Protein AF-A0A974TAY2-F1 (afdb_monomer_lite)

Sequence (117 aa):
MSLLVAPPSATVQPRDAQQVALDDFAAATLLISKCFSWHLDLNEAEKRFSELNLQPRQWRAGGRHFSFFRERLSYYSTLVSKMSAIQACEAAEGAFGPSGHIRKGWMSRKRAFQCTS

Secondary structure (DSSP, 8-state):
----------------HHHHHHHHHHHHHHHHTT-TT----HHHHHHHHHHTT--GGGTSTTSTTHHHHHHHHHHHHHHHHTS-HHHHHHHHHHHH-GGG---TTTTSTT-------

Foldseek 3Di:
DDPPPDDPPPPPPLPQLLLLLLLQVLLQVLLCVLAVQADAPVVVSVVSCVVSVNDPQQCPPPHVCVVSSVVSNVVNNVVSVPDHSVRSQCLNCVQQNPRNNGPDQRSHSVDRRDDDD

Structure (mmCIF, N/CA/C/O backbone):
data_AF-A0A974TAY2-F1
#
_entry.id   AF-A0A974TAY2-F1
#
loop_
_atom_site.group_PDB
_atom_site.id
_atom_site.type_symbol
_atom_site.label_atom_id
_atom_site.label_alt_id
_atom_site.label_comp_id
_atom_site.label_asym_id
_atom_site.label_entity_id
_atom_site.label_seq_id
_atom_site.pdbx_PDB_ins_code
_atom_site.Cartn_x
_atom_site.Cartn_y
_atom_site.Cartn_z
_atom_site.occupancy
_atom_site.B_iso_or_equiv
_atom_site.auth_seq_id
_atom_site.auth_comp_id
_ato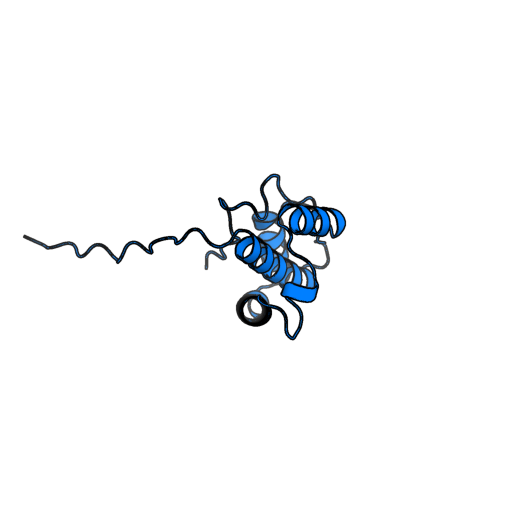m_site.auth_asym_id
_atom_site.auth_atom_id
_atom_site.pdbx_PDB_model_num
ATOM 1 N N . MET A 1 1 ? -10.626 44.935 -15.028 1.00 40.09 1 MET A N 1
ATOM 2 C CA . MET A 1 1 ? -10.576 44.254 -13.718 1.00 40.09 1 MET A CA 1
ATOM 3 C C . MET A 1 1 ? -10.937 42.798 -13.943 1.00 40.09 1 MET A C 1
ATOM 5 O O . MET A 1 1 ? -12.111 42.489 -14.086 1.00 40.09 1 MET A O 1
ATOM 9 N N . SER A 1 2 ? -9.938 41.929 -14.092 1.00 44.69 2 SER A N 1
ATOM 10 C CA . SER A 1 2 ? -10.172 40.493 -14.267 1.00 44.69 2 SER A CA 1
ATOM 11 C C . SER A 1 2 ? -10.294 39.848 -12.894 1.00 44.69 2 SER A C 1
ATOM 13 O O . SER A 1 2 ? -9.322 39.792 -12.144 1.00 44.69 2 SER A O 1
ATOM 15 N N . LEU A 1 3 ? -11.502 39.400 -12.561 1.00 44.97 3 LEU A N 1
ATOM 16 C CA . LEU A 1 3 ? -11.758 38.532 -11.419 1.00 44.97 3 LEU A CA 1
ATOM 17 C C . LEU A 1 3 ? -11.125 37.171 -11.721 1.00 44.97 3 LEU A C 1
ATOM 19 O O . LEU A 1 3 ? -11.679 36.364 -12.464 1.00 44.97 3 LEU A O 1
ATOM 23 N N . LEU A 1 4 ? -9.932 36.942 -11.177 1.00 43.81 4 LEU A N 1
ATOM 24 C CA . LEU A 1 4 ? -9.341 35.613 -11.099 1.00 43.81 4 LEU A CA 1
ATOM 25 C C . LEU A 1 4 ? -10.214 34.783 -10.154 1.00 43.81 4 LEU A C 1
ATOM 27 O O . LEU A 1 4 ? -10.149 34.933 -8.935 1.00 43.81 4 LEU A O 1
ATOM 31 N N . VAL A 1 5 ? -11.059 33.928 -10.728 1.00 43.53 5 VAL A N 1
ATOM 32 C CA . VAL A 1 5 ? -11.706 32.844 -9.993 1.00 43.53 5 VAL A CA 1
ATOM 33 C C . VAL A 1 5 ? -10.589 31.897 -9.573 1.00 43.53 5 VAL A C 1
ATOM 35 O O . VAL A 1 5 ? -10.057 31.145 -10.389 1.00 43.53 5 VAL A O 1
ATOM 38 N N . ALA A 1 6 ? -10.183 31.985 -8.307 1.00 44.22 6 ALA A N 1
ATOM 39 C CA . ALA A 1 6 ? -9.343 30.965 -7.706 1.00 44.22 6 ALA A CA 1
ATOM 40 C C . ALA A 1 6 ? -10.070 29.616 -7.855 1.00 44.22 6 ALA A C 1
ATOM 42 O O . ALA A 1 6 ? -11.277 29.557 -7.587 1.00 44.22 6 ALA A O 1
ATOM 43 N N . PRO A 1 7 ? -9.389 28.539 -8.291 1.00 38.38 7 PRO A N 1
ATOM 44 C CA . PRO A 1 7 ? -9.988 27.215 -8.242 1.00 38.38 7 PRO A CA 1
ATOM 45 C C . PRO A 1 7 ? -10.433 26.961 -6.798 1.00 38.38 7 PRO A C 1
ATOM 47 O O . PRO A 1 7 ? -9.763 27.446 -5.879 1.00 38.38 7 PRO A O 1
ATOM 50 N N . PRO A 1 8 ? -11.552 26.249 -6.571 1.00 38.75 8 PRO A N 1
ATOM 51 C CA .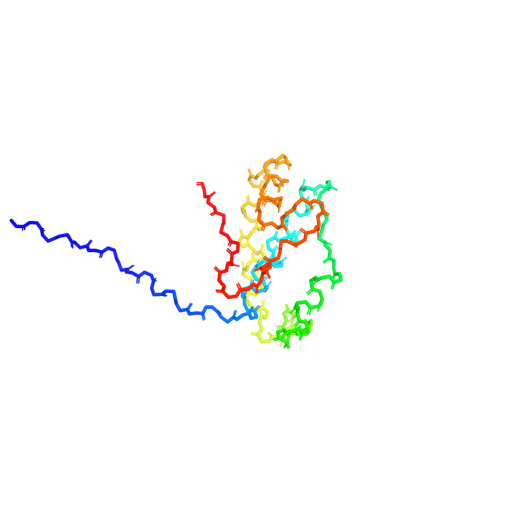 PRO A 1 8 ? -11.940 25.882 -5.223 1.00 38.75 8 PRO A CA 1
ATOM 52 C C . PRO A 1 8 ? -10.728 25.201 -4.605 1.00 38.75 8 PRO A C 1
ATOM 54 O O . PRO A 1 8 ? -10.291 24.156 -5.090 1.00 38.75 8 PRO A O 1
ATOM 57 N N . SER A 1 9 ? -10.140 25.846 -3.593 1.00 39.94 9 SER A N 1
ATOM 58 C CA . SER A 1 9 ? -9.148 25.227 -2.737 1.00 39.94 9 SER A CA 1
ATOM 59 C C . SER A 1 9 ? -9.760 23.900 -2.353 1.00 39.94 9 SER A C 1
ATOM 61 O O . SER A 1 9 ? -10.769 23.887 -1.647 1.00 39.94 9 SER A O 1
ATOM 63 N N . ALA A 1 10 ? -9.223 22.807 -2.900 1.00 39.84 10 ALA A N 1
ATOM 64 C CA . ALA A 1 10 ? -9.564 21.477 -2.461 1.00 39.84 10 ALA A CA 1
ATOM 65 C C . ALA A 1 10 ? -9.259 21.510 -0.973 1.00 39.84 10 ALA A C 1
ATOM 67 O O . ALA A 1 10 ? -8.099 21.515 -0.563 1.00 39.84 10 ALA A O 1
ATOM 68 N N . THR A 1 11 ? -10.299 21.695 -0.170 1.00 35.19 11 THR A N 1
ATOM 69 C CA . THR A 1 11 ? -10.227 21.612 1.268 1.00 35.19 11 THR A CA 1
ATOM 70 C C . THR A 1 11 ? -9.759 20.195 1.493 1.00 35.19 11 THR A C 1
ATOM 72 O O . THR A 1 11 ? -10.522 19.241 1.357 1.00 35.19 11 THR A O 1
ATOM 75 N N . VAL A 1 12 ? -8.453 20.048 1.721 1.00 45.06 12 VAL A N 1
ATOM 76 C CA . VAL A 1 12 ? -7.840 18.809 2.168 1.00 45.06 12 VAL A CA 1
ATOM 77 C C . VAL A 1 12 ? -8.425 18.596 3.555 1.00 45.06 12 VAL A C 1
ATOM 79 O O . VAL A 1 12 ? -7.848 18.987 4.566 1.00 45.06 12 VAL A O 1
ATOM 82 N N . GLN A 1 13 ? -9.643 18.052 3.594 1.00 41.00 13 GLN A N 1
ATOM 83 C CA . GLN A 1 13 ? -10.173 17.382 4.763 1.00 41.00 13 GLN A CA 1
ATOM 84 C C . GLN A 1 13 ? -9.036 16.476 5.232 1.00 41.00 13 GLN A C 1
ATOM 86 O O . GLN A 1 13 ? -8.498 15.734 4.399 1.00 41.00 13 GLN A O 1
ATOM 91 N N . PRO A 1 14 ? -8.592 16.575 6.496 1.00 47.31 14 PRO A N 1
ATOM 92 C CA . PRO A 1 14 ? -7.559 15.691 6.997 1.00 47.31 14 PRO A CA 1
ATOM 93 C C . PRO A 1 14 ? -8.069 14.269 6.783 1.00 47.31 14 PRO A C 1
ATOM 95 O O . PRO A 1 14 ? -9.009 13.849 7.456 1.00 47.31 14 PRO A O 1
ATOM 98 N N . ARG A 1 15 ? -7.526 13.558 5.788 1.00 62.47 15 ARG A N 1
ATOM 99 C CA . ARG A 1 15 ? -7.934 12.178 5.536 1.00 62.47 15 ARG A CA 1
ATOM 100 C C . ARG A 1 15 ? -7.710 11.405 6.830 1.00 62.47 15 ARG A C 1
ATOM 102 O O . ARG A 1 15 ? -6.672 11.579 7.479 1.00 62.47 15 ARG A O 1
ATOM 109 N N . ASP A 1 16 ? -8.691 10.582 7.201 1.00 83.19 16 ASP A N 1
ATOM 110 C CA . ASP A 1 16 ? -8.559 9.650 8.319 1.00 83.19 16 ASP A CA 1
ATOM 111 C C . ASP A 1 16 ? -7.225 8.910 8.156 1.00 83.19 16 ASP A C 1
ATOM 113 O O . ASP A 1 16 ? -6.913 8.413 7.072 1.00 83.19 16 ASP A O 1
ATOM 117 N N . ALA A 1 17 ? -6.406 8.872 9.208 1.00 85.06 17 ALA A N 1
ATOM 118 C CA . ALA A 1 17 ? -5.091 8.242 9.148 1.00 85.06 17 ALA A CA 1
ATOM 119 C C . ALA A 1 17 ? -5.204 6.770 8.715 1.00 85.06 17 ALA A C 1
ATOM 121 O O . ALA A 1 17 ? -4.343 6.269 7.996 1.00 85.06 17 ALA A O 1
ATOM 122 N N . GLN A 1 18 ? -6.312 6.110 9.072 1.00 89.69 18 GLN A N 1
ATOM 123 C CA . GLN A 1 18 ? -6.617 4.759 8.609 1.00 89.69 18 GLN A CA 1
ATOM 124 C C . GLN A 1 18 ? -6.874 4.709 7.095 1.00 89.69 18 GLN A C 1
ATOM 126 O O . GLN A 1 18 ? -6.408 3.793 6.429 1.00 89.69 18 GLN A O 1
ATOM 131 N N . GLN A 1 19 ? -7.567 5.697 6.525 1.00 90.00 19 GLN A N 1
ATOM 132 C CA . GLN A 1 19 ? -7.791 5.778 5.079 1.00 90.00 19 GLN A CA 1
ATOM 133 C C . GLN A 1 19 ? -6.506 6.092 4.310 1.00 90.00 19 GLN A C 1
ATOM 135 O O . GLN A 1 19 ? -6.298 5.519 3.248 1.00 90.00 19 GLN A O 1
ATOM 140 N N . VAL A 1 20 ? -5.627 6.951 4.840 1.00 87.81 20 VAL A N 1
ATOM 141 C CA . VAL A 1 20 ? -4.299 7.191 4.240 1.00 87.81 20 VAL A CA 1
ATOM 142 C C . VAL A 1 20 ? -3.499 5.892 4.194 1.00 87.81 20 VAL A C 1
ATOM 144 O O . VAL A 1 20 ? -2.980 5.529 3.143 1.00 87.81 20 VAL A O 1
ATOM 147 N N . ALA A 1 21 ? -3.476 5.152 5.303 1.00 88.88 21 ALA A N 1
ATOM 148 C CA . ALA A 1 21 ? -2.803 3.864 5.370 1.00 88.88 21 ALA A CA 1
ATOM 149 C C . ALA A 1 21 ? -3.391 2.847 4.376 1.00 88.88 21 ALA A C 1
ATOM 151 O O . ALA A 1 21 ? -2.659 2.176 3.658 1.00 88.88 21 ALA A O 1
ATOM 152 N N . LEU A 1 22 ? -4.718 2.759 4.264 1.00 91.94 22 LEU A N 1
ATOM 153 C CA . LEU A 1 22 ? -5.362 1.859 3.303 1.00 91.94 22 LEU A CA 1
ATOM 154 C C . LEU A 1 22 ? -5.136 2.263 1.839 1.00 91.94 22 LEU A C 1
ATOM 156 O O . LEU A 1 22 ? -5.042 1.385 0.985 1.00 91.94 22 LEU A O 1
ATOM 160 N N . ASP A 1 23 ? -5.047 3.560 1.544 1.00 91.19 23 ASP A N 1
ATOM 161 C CA . ASP A 1 23 ? -4.739 4.074 0.206 1.00 91.19 23 ASP A CA 1
ATOM 162 C C . ASP A 1 23 ? -3.316 3.680 -0.221 1.00 91.19 23 ASP A C 1
ATOM 164 O O . ASP A 1 23 ? -3.127 3.073 -1.277 1.00 91.19 23 ASP A O 1
ATOM 168 N N . ASP A 1 24 ? -2.333 3.931 0.649 1.00 89.06 24 ASP A N 1
ATOM 169 C CA . ASP A 1 24 ? -0.934 3.551 0.431 1.00 89.06 24 ASP A CA 1
ATOM 170 C C . ASP A 1 24 ? -0.777 2.027 0.294 1.00 89.06 24 ASP A C 1
ATOM 172 O O . ASP A 1 24 ? -0.060 1.546 -0.585 1.00 89.06 24 ASP A O 1
ATOM 176 N N . PHE A 1 25 ? -1.481 1.248 1.124 1.00 90.50 25 PHE A N 1
ATOM 177 C CA . PHE A 1 25 ? -1.451 -0.214 1.054 1.00 90.50 25 PHE A CA 1
ATOM 178 C C . PHE A 1 25 ? -2.066 -0.756 -0.240 1.00 90.50 25 PHE A C 1
ATOM 180 O O . PHE A 1 25 ? -1.533 -1.701 -0.828 1.00 90.50 25 PHE A O 1
ATOM 187 N N . ALA A 1 26 ? -3.161 -0.152 -0.715 1.00 92.25 26 ALA A N 1
ATOM 188 C CA . ALA A 1 26 ? -3.756 -0.503 -2.000 1.00 92.25 26 ALA A CA 1
ATOM 189 C C . ALA A 1 26 ? -2.759 -0.245 -3.139 1.00 92.25 26 ALA A C 1
ATOM 191 O O . ALA A 1 26 ? -2.510 -1.140 -3.944 1.00 92.25 26 ALA A O 1
ATOM 192 N N . ALA A 1 27 ? -2.135 0.936 -3.170 1.00 91.75 27 ALA A N 1
ATOM 193 C CA . ALA A 1 27 ? -1.126 1.279 -4.169 1.00 91.75 27 ALA A CA 1
ATOM 194 C C . ALA A 1 27 ? 0.049 0.292 -4.176 1.00 91.75 27 ALA A C 1
ATOM 196 O O . ALA A 1 27 ? 0.380 -0.255 -5.228 1.00 91.75 27 ALA A O 1
ATOM 197 N N . ALA A 1 28 ? 0.635 0.024 -3.004 1.00 90.31 28 ALA A N 1
ATOM 198 C CA . ALA A 1 28 ? 1.752 -0.907 -2.857 1.00 90.31 28 ALA A CA 1
ATOM 199 C C . ALA A 1 28 ? 1.393 -2.311 -3.362 1.00 90.31 28 ALA A C 1
ATOM 201 O O . ALA A 1 28 ? 2.147 -2.901 -4.133 1.00 90.31 28 ALA A O 1
ATOM 202 N N . THR A 1 29 ? 0.208 -2.815 -3.000 1.00 89.94 29 THR A N 1
ATOM 203 C CA . THR A 1 29 ? -0.269 -4.138 -3.434 1.00 89.94 29 THR A CA 1
ATOM 204 C C . THR A 1 29 ? -0.352 -4.239 -4.959 1.00 89.94 29 THR A C 1
ATOM 206 O O . THR A 1 29 ? 0.049 -5.250 -5.535 1.00 89.94 29 THR A O 1
ATOM 209 N N . LEU A 1 30 ? -0.849 -3.196 -5.634 1.00 93.44 30 LEU A N 1
ATOM 210 C CA . LEU A 1 30 ? -0.949 -3.205 -7.094 1.00 93.44 30 LEU A CA 1
ATOM 211 C C . LEU A 1 30 ? 0.415 -3.023 -7.765 1.00 93.44 30 LEU A C 1
ATOM 213 O O . LEU A 1 30 ? 0.671 -3.673 -8.775 1.00 93.44 30 LEU A O 1
ATOM 217 N N . LEU A 1 31 ? 1.306 -2.199 -7.218 1.00 90.75 31 LEU A N 1
ATOM 218 C CA . LEU A 1 31 ? 2.639 -1.990 -7.791 1.00 90.75 31 LEU A CA 1
ATOM 219 C C . LEU A 1 31 ? 3.498 -3.266 -7.750 1.00 90.75 31 LEU A C 1
ATOM 221 O O . LEU A 1 31 ? 4.152 -3.571 -8.748 1.00 90.75 31 LEU A O 1
ATOM 225 N N . ILE A 1 32 ? 3.412 -4.071 -6.680 1.00 89.88 32 ILE A N 1
ATOM 226 C CA . ILE A 1 32 ? 4.097 -5.382 -6.580 1.00 89.88 32 ILE A CA 1
ATOM 227 C C . ILE A 1 32 ? 3.693 -6.319 -7.723 1.00 89.88 32 ILE A C 1
ATOM 229 O O . ILE A 1 32 ? 4.517 -7.081 -8.218 1.00 89.88 32 ILE A O 1
ATOM 233 N N . SER A 1 33 ? 2.445 -6.239 -8.201 1.00 89.56 33 SER A N 1
ATOM 234 C CA . SER A 1 33 ? 1.979 -7.100 -9.300 1.00 89.56 33 SER A CA 1
ATOM 235 C C . SER A 1 33 ? 2.701 -6.856 -10.634 1.00 89.56 33 SER A C 1
ATOM 237 O O . SER A 1 33 ? 2.644 -7.713 -11.516 1.00 89.56 33 SER A O 1
ATOM 239 N N . LYS A 1 34 ? 3.381 -5.709 -10.790 1.00 90.62 34 LYS A N 1
ATOM 240 C CA . LYS A 1 34 ? 4.205 -5.381 -11.965 1.00 90.62 34 LYS A CA 1
ATOM 241 C C . LYS A 1 34 ? 5.697 -5.243 -11.669 1.00 90.62 34 LYS A C 1
ATOM 243 O O . LYS A 1 34 ? 6.496 -5.479 -12.572 1.00 90.62 34 LYS A O 1
ATOM 248 N N . CYS A 1 35 ? 6.074 -4.864 -10.451 1.00 89.62 35 CYS A N 1
ATOM 249 C CA . CYS A 1 35 ? 7.465 -4.741 -10.038 1.00 89.62 35 CYS A CA 1
ATOM 250 C C . CYS A 1 35 ? 7.890 -5.916 -9.147 1.00 89.62 35 CYS A C 1
ATOM 252 O O . CYS A 1 35 ? 7.834 -5.824 -7.926 1.00 89.62 35 CYS A O 1
ATOM 254 N N . PHE A 1 36 ? 8.364 -7.010 -9.748 1.00 85.25 36 PHE A N 1
ATOM 255 C CA . PHE A 1 36 ? 8.787 -8.201 -8.995 1.00 85.25 36 PHE A CA 1
ATOM 256 C C . PHE A 1 36 ? 10.094 -8.025 -8.210 1.00 85.25 36 PHE A C 1
ATOM 258 O O . PHE A 1 36 ? 10.387 -8.827 -7.330 1.00 85.25 36 PHE A O 1
ATOM 265 N N . SER A 1 37 ? 10.902 -7.006 -8.517 1.00 83.94 37 SER A N 1
ATOM 266 C CA . SER A 1 37 ? 12.109 -6.691 -7.742 1.00 83.94 37 SER A CA 1
ATOM 267 C C . SER A 1 37 ? 11.799 -5.925 -6.454 1.00 83.94 37 SER A C 1
ATOM 269 O O . SER A 1 37 ? 12.627 -5.907 -5.545 1.00 83.94 37 SER A O 1
ATOM 271 N N . TRP A 1 38 ? 10.614 -5.317 -6.350 1.00 86.00 38 TRP A N 1
ATOM 272 C CA . TRP A 1 38 ? 10.191 -4.552 -5.184 1.00 86.00 38 TRP A CA 1
ATOM 273 C C . TRP A 1 38 ? 9.169 -5.341 -4.366 1.00 86.00 38 TRP A C 1
ATOM 275 O O . TRP A 1 38 ? 8.202 -5.883 -4.893 1.00 86.00 38 TRP A O 1
ATOM 285 N N . HIS A 1 39 ? 9.369 -5.380 -3.054 1.00 81.44 39 HIS A N 1
ATOM 286 C CA . HIS A 1 39 ? 8.500 -6.094 -2.125 1.00 81.44 39 HIS A CA 1
ATOM 287 C C . HIS A 1 39 ? 8.103 -5.154 -1.001 1.00 81.44 39 HIS A C 1
ATOM 289 O O . HIS A 1 39 ? 8.922 -4.366 -0.551 1.00 81.44 39 HIS A O 1
ATOM 295 N N . LEU A 1 40 ? 6.867 -5.247 -0.524 1.00 81.94 40 LEU A N 1
ATOM 296 C CA . LEU A 1 40 ? 6.443 -4.525 0.668 1.00 81.94 40 LEU A CA 1
ATOM 297 C C . LEU A 1 40 ? 6.911 -5.271 1.926 1.00 81.94 40 LEU A C 1
ATOM 299 O O . LEU A 1 40 ? 6.627 -6.462 2.059 1.00 81.94 40 LEU A O 1
ATOM 303 N N . ASP A 1 41 ? 7.553 -4.579 2.874 1.00 82.38 41 ASP A N 1
ATOM 304 C CA . ASP A 1 41 ? 7.791 -5.139 4.209 1.00 82.38 41 ASP A CA 1
ATOM 305 C C . ASP A 1 41 ? 6.461 -5.233 4.976 1.00 82.38 41 ASP A C 1
ATOM 307 O O . ASP A 1 41 ? 5.911 -4.247 5.480 1.00 82.38 41 AS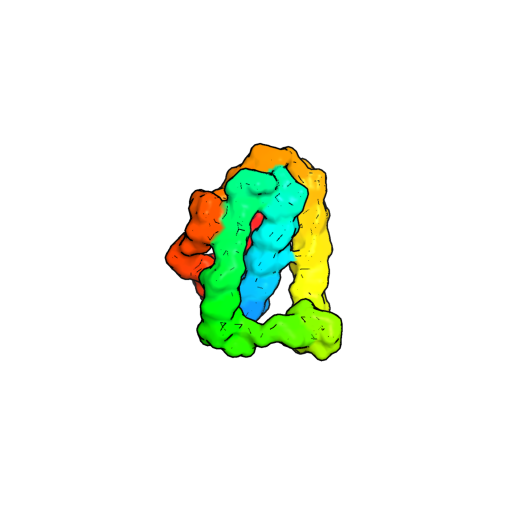P A O 1
ATOM 311 N N . LEU A 1 42 ? 5.923 -6.453 5.032 1.00 81.69 42 LEU A N 1
ATOM 312 C CA . LEU A 1 42 ? 4.654 -6.743 5.689 1.00 81.69 42 LEU A CA 1
ATOM 313 C C . LEU A 1 42 ? 4.716 -6.515 7.204 1.00 81.69 42 LEU A C 1
ATOM 315 O O . LEU A 1 42 ? 3.715 -6.088 7.773 1.00 81.69 42 LEU A O 1
ATOM 319 N N . ASN A 1 43 ? 5.869 -6.718 7.852 1.00 83.56 43 ASN A N 1
ATOM 320 C CA . ASN A 1 43 ? 5.998 -6.509 9.296 1.00 83.56 43 ASN A CA 1
ATOM 321 C C . ASN A 1 43 ? 5.879 -5.021 9.640 1.00 83.56 43 ASN A C 1
ATOM 323 O O . ASN A 1 43 ? 5.216 -4.645 10.611 1.00 83.56 43 ASN A O 1
ATOM 327 N N . GLU A 1 44 ? 6.499 -4.149 8.842 1.00 80.50 44 GLU A N 1
ATOM 328 C CA . GLU A 1 44 ? 6.371 -2.709 9.049 1.00 80.50 44 GLU A CA 1
ATOM 329 C C . GLU A 1 44 ? 4.961 -2.209 8.697 1.00 80.50 44 GLU A C 1
ATOM 331 O O . GLU A 1 44 ? 4.403 -1.404 9.449 1.00 80.50 44 GLU A O 1
ATOM 336 N N . ALA A 1 45 ? 4.327 -2.735 7.643 1.00 83.19 45 ALA A N 1
ATOM 337 C CA . ALA A 1 45 ? 2.925 -2.436 7.341 1.00 83.19 45 ALA A CA 1
ATOM 338 C C . ALA A 1 45 ? 1.979 -2.841 8.489 1.00 83.19 45 ALA A C 1
ATOM 340 O O . ALA A 1 45 ? 1.151 -2.036 8.925 1.00 83.19 45 ALA A O 1
ATOM 341 N N . GLU A 1 46 ? 2.138 -4.045 9.043 1.00 85.50 46 GLU A N 1
ATOM 342 C CA . GLU A 1 46 ? 1.353 -4.528 10.185 1.00 85.50 46 GLU A CA 1
ATOM 343 C C . GLU A 1 46 ? 1.573 -3.688 11.445 1.00 85.50 46 GLU A C 1
ATOM 345 O O . GLU A 1 46 ? 0.614 -3.350 12.153 1.00 85.50 46 GLU A O 1
ATOM 350 N N . LYS A 1 47 ? 2.821 -3.287 11.712 1.00 84.62 47 LYS A N 1
ATOM 351 C CA . LYS A 1 47 ? 3.144 -2.385 12.818 1.00 84.62 47 LYS A CA 1
ATOM 352 C C . LYS A 1 47 ? 2.421 -1.046 12.669 1.00 84.62 47 LYS A C 1
ATOM 354 O O . LYS A 1 47 ? 1.800 -0.581 13.625 1.00 84.62 47 LYS A O 1
ATOM 359 N N . ARG A 1 48 ? 2.436 -0.443 11.475 1.00 82.31 48 ARG A N 1
ATOM 360 C CA . ARG A 1 48 ? 1.738 0.828 11.203 1.00 82.31 48 ARG A CA 1
ATOM 361 C C . ARG A 1 48 ? 0.228 0.704 11.328 1.00 82.31 48 ARG A C 1
ATOM 363 O O . ARG A 1 48 ? -0.410 1.562 11.932 1.00 82.31 48 ARG A O 1
ATOM 370 N N . PHE A 1 49 ? -0.351 -0.374 10.815 1.00 89.19 49 PHE A N 1
ATOM 371 C CA . PHE A 1 49 ? -1.772 -0.649 10.996 1.00 89.19 49 PHE A CA 1
ATOM 372 C C . PHE A 1 49 ? -2.146 -0.790 12.475 1.00 89.19 49 PHE A C 1
ATOM 374 O O . PHE A 1 49 ? -3.144 -0.214 12.914 1.00 89.19 49 PHE A O 1
ATOM 381 N N . SER A 1 50 ? -1.303 -1.449 13.270 1.00 88.75 50 SER A N 1
ATOM 382 C CA . SER A 1 50 ? -1.492 -1.566 14.718 1.00 88.75 50 SER A CA 1
ATOM 383 C C . SER A 1 50 ? -1.427 -0.207 15.428 1.00 88.75 50 SER A C 1
ATOM 385 O O . SER A 1 50 ? -2.311 0.098 16.229 1.00 88.75 50 SER A O 1
ATOM 387 N N . GLU A 1 51 ? -0.457 0.653 15.086 1.00 89.69 51 GLU A N 1
ATOM 388 C CA . GLU A 1 51 ? -0.340 2.033 15.606 1.00 89.69 51 GLU A CA 1
ATOM 389 C C . GLU A 1 51 ? -1.588 2.886 15.307 1.00 89.69 51 GLU A C 1
ATOM 391 O O . GLU A 1 51 ? -1.940 3.784 16.072 1.00 89.69 51 GLU A O 1
ATOM 396 N N . LEU A 1 52 ? -2.283 2.591 14.206 1.00 89.62 52 LEU A N 1
ATOM 397 C CA . LEU A 1 52 ? -3.502 3.278 13.785 1.00 89.62 52 LEU A CA 1
ATOM 398 C C . LEU A 1 52 ? -4.789 2.619 14.296 1.00 89.62 52 LEU A C 1
ATOM 400 O O . LEU A 1 52 ? -5.873 3.079 13.938 1.00 89.62 52 LEU A O 1
ATOM 404 N N . ASN A 1 53 ? -4.701 1.553 15.101 1.00 90.88 53 ASN A N 1
ATOM 405 C CA . ASN A 1 53 ? -5.836 0.703 15.483 1.00 90.88 53 ASN A CA 1
ATOM 406 C C . ASN A 1 53 ? -6.679 0.275 14.264 1.00 90.88 53 ASN A C 1
ATOM 408 O O . ASN A 1 53 ? -7.912 0.345 14.258 1.00 90.88 53 ASN A O 1
ATOM 412 N N . LEU A 1 54 ? -5.978 -0.088 13.194 1.00 90.75 54 LEU A N 1
ATOM 413 C CA . LEU A 1 54 ? -6.523 -0.516 11.922 1.00 90.75 54 LEU A CA 1
ATOM 414 C C . LEU A 1 54 ? -6.311 -2.031 11.817 1.00 90.75 54 LEU A C 1
ATOM 416 O O . LEU A 1 54 ? -5.213 -2.512 11.579 1.00 90.75 54 LEU A O 1
ATOM 420 N N . GLN A 1 55 ? -7.370 -2.805 12.021 1.00 91.00 55 GLN A N 1
ATOM 421 C CA . GLN A 1 55 ? -7.335 -4.269 12.024 1.00 91.00 55 GLN A CA 1
ATOM 422 C C . GLN A 1 55 ? -7.818 -4.841 10.685 1.00 91.00 55 GLN A C 1
ATOM 424 O O . GLN A 1 55 ? -8.783 -4.301 10.137 1.00 91.00 55 GLN A O 1
ATOM 429 N N . PRO A 1 56 ? -7.270 -5.972 10.193 1.00 88.25 56 PRO A N 1
ATOM 430 C CA . PRO A 1 56 ? -7.601 -6.524 8.873 1.00 88.25 56 PRO A CA 1
ATOM 431 C C . PRO A 1 56 ? -9.095 -6.658 8.566 1.00 88.25 56 PRO A C 1
ATOM 433 O O . PRO A 1 56 ? -9.530 -6.413 7.442 1.00 88.25 56 PRO A O 1
ATOM 436 N N . ARG A 1 57 ? -9.919 -6.979 9.572 1.00 92.69 57 ARG A N 1
ATOM 437 C CA . ARG A 1 57 ? -11.383 -7.064 9.418 1.00 92.69 57 ARG A CA 1
ATOM 438 C C . ARG A 1 57 ? -12.039 -5.757 8.957 1.00 92.69 57 ARG A C 1
ATOM 440 O O . ARG A 1 57 ? -13.133 -5.792 8.416 1.00 92.69 57 ARG A O 1
ATOM 447 N N . GLN A 1 58 ? -11.404 -4.608 9.183 1.00 92.19 58 GLN A N 1
ATOM 448 C CA . GLN A 1 58 ? -11.976 -3.301 8.870 1.00 92.19 58 GLN A CA 1
ATOM 449 C C . GLN A 1 58 ? -11.923 -2.970 7.379 1.00 92.19 58 GLN A C 1
ATOM 451 O O . GLN A 1 58 ? -12.769 -2.200 6.937 1.00 92.19 58 GLN A O 1
ATOM 456 N N . TRP A 1 59 ? -10.989 -3.539 6.612 1.00 92.19 59 TRP A N 1
ATOM 457 C CA . TRP A 1 59 ? -10.885 -3.326 5.160 1.00 92.19 59 TRP A CA 1
ATOM 458 C C . TRP A 1 59 ? -11.172 -4.584 4.327 1.00 92.19 59 TRP A C 1
ATOM 460 O O . TRP A 1 59 ? -11.082 -4.551 3.102 1.00 92.19 59 TRP A O 1
ATOM 470 N N . ARG A 1 60 ? -11.556 -5.689 4.976 1.00 92.75 60 ARG A N 1
ATOM 471 C CA . ARG A 1 60 ? -12.145 -6.879 4.336 1.00 92.75 60 ARG A CA 1
ATOM 472 C C . ARG A 1 60 ? -13.662 -6.737 4.191 1.00 92.75 60 ARG A C 1
ATOM 474 O O . ARG A 1 60 ? -14.250 -5.813 4.744 1.00 92.75 60 ARG A O 1
ATOM 481 N N . ALA A 1 61 ? -14.288 -7.647 3.441 1.00 91.38 61 ALA A N 1
ATOM 482 C CA . ALA A 1 61 ? -15.733 -7.650 3.201 1.00 91.38 61 ALA A CA 1
ATOM 483 C C . ALA A 1 61 ? -16.529 -7.524 4.514 1.00 91.38 61 ALA A C 1
ATOM 485 O O . ALA A 1 61 ? -16.257 -8.236 5.478 1.00 91.38 61 ALA A O 1
ATOM 486 N N . GLY A 1 62 ? -17.483 -6.588 4.549 1.00 91.06 62 GLY A N 1
ATOM 487 C CA . GLY A 1 62 ? -18.267 -6.257 5.747 1.00 91.06 62 GLY A CA 1
ATOM 488 C C . GLY A 1 62 ? -17.588 -5.293 6.733 1.00 91.06 62 GLY A C 1
ATOM 489 O O . GLY A 1 62 ? -18.215 -4.871 7.700 1.00 91.06 62 GLY A O 1
ATOM 490 N N . GLY A 1 63 ? -16.330 -4.907 6.504 1.00 94.00 63 GLY A N 1
ATOM 491 C CA . GLY A 1 63 ? -15.607 -3.933 7.319 1.00 94.00 63 GLY A CA 1
ATOM 492 C C . GLY A 1 63 ? -15.957 -2.475 6.998 1.00 94.00 63 GLY A C 1
ATOM 493 O O . GLY A 1 63 ? -16.282 -2.132 5.863 1.00 94.00 63 GLY A O 1
ATOM 494 N N . ARG A 1 64 ? -15.823 -1.581 7.991 1.00 93.62 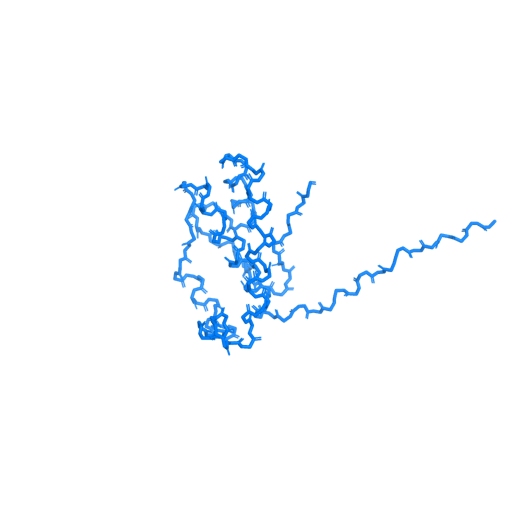64 ARG A N 1
ATOM 495 C CA . ARG A 1 64 ? -16.155 -0.142 7.861 1.00 93.62 64 ARG A CA 1
ATOM 496 C C . ARG A 1 64 ? -15.398 0.609 6.758 1.00 93.62 64 ARG A C 1
ATOM 498 O O . ARG A 1 64 ? -15.890 1.615 6.268 1.00 93.62 64 ARG A O 1
ATOM 505 N N . HIS A 1 65 ? -14.212 0.135 6.381 1.00 93.38 65 HIS A N 1
ATOM 506 C CA . HIS A 1 65 ? -13.366 0.723 5.338 1.00 93.38 65 HIS A CA 1
ATOM 507 C C . HIS A 1 65 ? -13.342 -0.108 4.052 1.00 93.38 65 HIS A C 1
ATOM 509 O O . HIS A 1 65 ? -12.572 0.196 3.144 1.00 93.38 65 HIS A O 1
ATOM 515 N N . PHE A 1 66 ? -14.164 -1.158 3.952 1.00 94.25 66 PHE A N 1
ATOM 516 C CA . PHE A 1 66 ? -14.162 -2.069 2.809 1.00 94.25 66 PHE A CA 1
ATOM 517 C C . PHE A 1 66 ? -14.416 -1.352 1.485 1.00 94.25 66 PHE A C 1
ATOM 519 O O . PHE A 1 66 ? -13.643 -1.521 0.545 1.00 94.25 66 PHE A O 1
ATOM 526 N N . SER A 1 67 ? -15.474 -0.537 1.418 1.00 94.19 67 SER A N 1
ATOM 527 C CA . SER A 1 67 ? -15.846 0.184 0.196 1.00 94.19 67 SER A CA 1
ATOM 528 C C . SER A 1 67 ? -14.729 1.116 -0.261 1.00 94.19 67 SER A C 1
ATOM 530 O O . SER A 1 67 ? -14.356 1.085 -1.429 1.00 94.19 67 SER A O 1
ATOM 532 N N . PHE A 1 68 ? -14.136 1.858 0.681 1.00 93.69 68 PHE A N 1
ATOM 533 C CA . PHE A 1 68 ? -12.987 2.719 0.414 1.00 93.69 68 PHE A CA 1
ATOM 534 C C . PHE A 1 68 ? -11.804 1.910 -0.130 1.00 93.69 68 PHE A C 1
ATOM 536 O O . PHE A 1 68 ? -11.287 2.208 -1.201 1.00 93.69 68 PHE A O 1
ATOM 543 N N . PHE A 1 69 ? -11.397 0.842 0.560 1.00 94.06 69 PHE A N 1
ATOM 544 C CA . PHE A 1 69 ? -10.251 0.040 0.136 1.00 94.06 69 PHE A CA 1
ATOM 545 C C . PHE A 1 69 ? -10.470 -0.594 -1.246 1.00 94.06 69 PHE A C 1
ATOM 547 O O . PHE A 1 69 ? -9.587 -0.539 -2.100 1.00 94.06 69 PHE A O 1
ATOM 554 N N . ARG A 1 70 ? -11.675 -1.115 -1.518 1.00 95.56 70 ARG A N 1
ATOM 555 C CA . ARG A 1 70 ? -12.053 -1.634 -2.841 1.00 95.56 70 ARG A CA 1
ATOM 556 C C . ARG A 1 70 ? -11.979 -0.576 -3.940 1.00 95.56 70 ARG A C 1
ATOM 558 O O . ARG A 1 70 ? -11.509 -0.881 -5.034 1.00 95.56 70 ARG A O 1
ATOM 565 N N . GLU A 1 71 ? -12.457 0.633 -3.668 1.00 95.44 71 GLU A N 1
ATOM 566 C CA . GLU A 1 71 ? -12.379 1.754 -4.607 1.00 95.44 71 GLU A CA 1
ATOM 567 C C . GLU A 1 71 ? -10.918 2.079 -4.942 1.00 95.44 71 GLU A C 1
ATOM 569 O O . GLU A 1 71 ? -10.560 2.183 -6.117 1.00 95.44 71 GLU A O 1
ATOM 574 N N . ARG A 1 72 ? -10.046 2.149 -3.926 1.00 94.94 72 ARG A N 1
ATOM 575 C CA . ARG A 1 72 ? -8.614 2.420 -4.124 1.00 94.94 72 ARG A CA 1
ATOM 576 C C . ARG A 1 72 ? -7.911 1.310 -4.907 1.00 94.94 72 ARG A C 1
ATOM 578 O O . ARG A 1 72 ? -7.142 1.621 -5.813 1.00 94.94 72 ARG A O 1
ATOM 585 N N . LEU A 1 73 ? -8.225 0.037 -4.650 1.00 95.12 73 LEU A N 1
ATOM 586 C CA . LEU A 1 73 ? -7.713 -1.084 -5.455 1.00 95.12 73 LEU A CA 1
ATOM 587 C C . LEU A 1 73 ? -8.108 -0.949 -6.936 1.00 95.12 73 LEU A C 1
ATOM 589 O O . LEU A 1 73 ? -7.267 -1.127 -7.815 1.00 95.12 73 LEU A O 1
ATOM 593 N N . SER A 1 74 ? -9.365 -0.589 -7.222 1.00 94.94 74 SER A N 1
ATOM 594 C CA . SER A 1 74 ? -9.849 -0.380 -8.596 1.00 94.94 74 SER A CA 1
ATOM 595 C C . SER A 1 74 ? -9.152 0.800 -9.284 1.00 94.94 74 SER A C 1
ATOM 597 O O . SER A 1 74 ? -8.755 0.708 -10.450 1.00 94.94 74 SER A O 1
ATOM 599 N N . TYR A 1 75 ? -8.981 1.905 -8.556 1.00 93.06 75 TYR A N 1
ATOM 600 C CA . TYR A 1 75 ? -8.275 3.092 -9.031 1.00 93.06 75 TYR A CA 1
ATOM 601 C C . TYR A 1 75 ? -6.826 2.765 -9.421 1.00 93.06 75 TYR A C 1
ATOM 603 O O . TYR A 1 75 ? -6.422 3.006 -10.561 1.00 93.06 75 TYR A O 1
ATOM 611 N N . TYR A 1 76 ? -6.056 2.146 -8.519 1.00 92.94 76 TYR A N 1
ATOM 612 C CA . TYR A 1 76 ? -4.659 1.811 -8.805 1.00 92.94 76 TYR A CA 1
ATOM 613 C C . TYR A 1 76 ? -4.508 0.699 -9.833 1.00 92.94 76 TYR A C 1
ATOM 615 O O . TYR A 1 76 ? -3.575 0.759 -10.623 1.00 92.94 76 TYR A O 1
ATOM 623 N N . SER A 1 77 ? -5.423 -0.272 -9.895 1.00 93.75 77 SER A N 1
ATOM 624 C CA . SER A 1 77 ? -5.400 -1.294 -10.948 1.00 93.75 77 SER A CA 1
ATOM 625 C C . SER A 1 77 ? -5.462 -0.653 -12.339 1.00 93.75 77 SER A C 1
ATOM 627 O O . SER A 1 77 ? -4.664 -0.989 -13.216 1.00 93.75 77 SER A O 1
ATOM 629 N N . THR A 1 78 ? -6.324 0.355 -12.513 1.00 92.38 78 THR A N 1
ATOM 630 C CA . THR A 1 78 ? -6.421 1.114 -13.769 1.00 92.38 78 THR A CA 1
ATOM 631 C C . THR A 1 78 ? -5.117 1.844 -14.094 1.00 92.38 78 THR A C 1
ATOM 633 O O . THR A 1 78 ? -4.663 1.796 -15.236 1.00 92.38 78 THR A O 1
ATOM 636 N N . LEU A 1 79 ? -4.490 2.495 -13.111 1.00 91.56 79 LEU A N 1
ATOM 637 C CA . LEU A 1 79 ? -3.224 3.207 -13.314 1.00 91.56 79 LEU A CA 1
ATOM 638 C C . LEU A 1 79 ? -2.065 2.255 -13.625 1.00 91.56 79 LEU A C 1
ATOM 640 O O . LEU A 1 79 ? -1.391 2.414 -14.640 1.00 91.56 79 LEU A O 1
ATOM 644 N N . VAL A 1 80 ? -1.874 1.233 -12.792 1.00 92.25 80 VAL A N 1
ATOM 645 C CA . VAL A 1 80 ? -0.780 0.263 -12.917 1.00 92.25 80 VAL A CA 1
ATOM 646 C C . VAL A 1 80 ? -0.903 -0.551 -14.205 1.00 92.25 80 VAL A C 1
ATOM 648 O O . VAL A 1 80 ? 0.113 -0.886 -14.811 1.00 92.25 80 VAL A O 1
ATOM 651 N N . SER A 1 81 ? -2.120 -0.820 -14.698 1.00 93.00 81 SER A N 1
ATOM 652 C CA . SER A 1 81 ? -2.309 -1.518 -15.981 1.00 93.00 81 SER A CA 1
ATOM 653 C C . SER A 1 81 ? -1.595 -0.823 -17.149 1.00 93.00 81 SER A C 1
ATOM 655 O O . SER A 1 81 ? -1.047 -1.509 -18.013 1.00 93.00 81 SER A O 1
ATOM 657 N N . LYS A 1 82 ? -1.519 0.516 -17.114 1.00 93.50 82 LYS A N 1
ATOM 658 C CA . LYS A 1 82 ? -0.901 1.369 -18.140 1.00 93.50 82 LYS A CA 1
ATOM 659 C C . LYS A 1 82 ? 0.610 1.547 -17.963 1.00 93.50 82 LYS A C 1
ATOM 661 O O . LYS A 1 82 ? 1.255 2.077 -18.859 1.00 93.50 82 LYS A O 1
ATOM 666 N N . MET A 1 83 ? 1.172 1.124 -16.831 1.00 93.25 83 MET A N 1
ATOM 667 C CA . MET A 1 83 ? 2.601 1.248 -16.538 1.00 93.25 83 MET A CA 1
ATOM 668 C C . MET A 1 83 ? 3.391 0.068 -17.112 1.00 93.25 83 MET A C 1
ATOM 670 O O . MET A 1 83 ? 2.929 -1.082 -17.088 1.00 93.25 83 MET A O 1
ATOM 674 N N . SER A 1 84 ? 4.612 0.334 -17.575 1.00 94.38 84 SER A N 1
ATOM 675 C CA . SER A 1 84 ? 5.628 -0.703 -17.773 1.00 94.38 84 SER A CA 1
ATOM 676 C C . SER A 1 84 ? 6.118 -1.248 -16.423 1.00 94.38 84 SER A C 1
ATOM 678 O O . SER A 1 84 ? 5.882 -0.646 -15.374 1.00 94.38 84 SER A O 1
ATOM 680 N N . ALA A 1 85 ? 6.816 -2.387 -16.433 1.00 91.94 85 ALA A N 1
ATOM 681 C CA . ALA A 1 85 ? 7.425 -2.928 -15.213 1.00 91.94 85 ALA A CA 1
ATOM 682 C C . ALA A 1 85 ? 8.431 -1.940 -14.591 1.00 91.94 85 ALA A C 1
ATOM 684 O O . ALA A 1 85 ? 8.416 -1.733 -13.383 1.00 91.94 85 ALA A O 1
ATOM 685 N N . ILE A 1 86 ? 9.234 -1.271 -15.428 1.00 92.81 86 ILE A N 1
ATOM 686 C CA . ILE A 1 86 ? 10.206 -0.254 -14.997 1.00 92.81 86 ILE A CA 1
ATOM 687 C C . ILE A 1 86 ? 9.486 0.908 -14.305 1.00 92.81 86 ILE A C 1
ATOM 689 O O . ILE A 1 86 ? 9.814 1.239 -13.172 1.00 92.81 86 ILE A O 1
ATOM 693 N N . GLN A 1 87 ? 8.440 1.457 -14.932 1.00 93.31 87 GLN A N 1
ATOM 694 C CA . GLN A 1 87 ? 7.659 2.558 -14.356 1.00 93.31 87 GLN A CA 1
ATOM 695 C C . GLN A 1 87 ? 6.985 2.164 -13.035 1.00 93.31 87 GLN A C 1
ATOM 697 O O . GLN A 1 87 ? 6.919 2.969 -12.109 1.00 93.31 87 GLN A O 1
ATOM 702 N N . ALA A 1 88 ? 6.490 0.927 -12.927 1.00 91.69 88 ALA A N 1
ATOM 703 C CA . ALA A 1 88 ? 5.916 0.427 -11.682 1.00 91.69 88 ALA A CA 1
ATOM 704 C C . ALA A 1 88 ? 6.971 0.333 -10.566 1.00 91.69 88 ALA A C 1
ATOM 706 O O . ALA A 1 88 ? 6.681 0.692 -9.426 1.00 91.69 88 ALA A O 1
ATOM 707 N N . CYS A 1 89 ? 8.195 -0.099 -10.882 1.00 89.50 89 CYS A N 1
ATOM 708 C CA . CYS A 1 89 ? 9.293 -0.127 -9.918 1.00 89.50 89 CYS A CA 1
ATOM 709 C C . CYS A 1 89 ? 9.716 1.275 -9.476 1.00 89.50 89 CYS A C 1
ATOM 711 O O . CYS A 1 89 ? 9.793 1.532 -8.278 1.00 89.50 89 CYS A O 1
ATOM 713 N N . GLU A 1 90 ? 9.903 2.203 -10.416 1.00 90.06 90 GLU A N 1
ATOM 714 C CA . GLU A 1 90 ? 10.239 3.599 -10.112 1.00 90.06 90 GLU A CA 1
ATOM 715 C C . GLU A 1 90 ? 9.167 4.258 -9.233 1.00 90.06 90 GLU A C 1
ATOM 717 O O . GLU A 1 90 ? 9.485 4.943 -8.259 1.00 90.06 90 GLU A O 1
ATOM 722 N N . ALA A 1 91 ? 7.887 4.009 -9.528 1.00 88.44 91 ALA A N 1
ATOM 723 C CA . ALA A 1 91 ? 6.780 4.499 -8.716 1.00 88.44 91 ALA A CA 1
ATOM 724 C C . ALA A 1 91 ? 6.791 3.892 -7.304 1.00 88.44 91 ALA A C 1
ATOM 726 O O . ALA A 1 91 ? 6.609 4.623 -6.329 1.00 88.44 91 ALA A O 1
ATOM 727 N N . ALA A 1 92 ? 7.033 2.583 -7.177 1.00 88.00 92 ALA A N 1
ATOM 728 C CA . ALA A 1 92 ? 7.115 1.911 -5.884 1.00 88.00 92 ALA A CA 1
ATOM 729 C C . ALA A 1 92 ? 8.287 2.438 -5.040 1.00 88.00 92 ALA A C 1
ATOM 731 O O . ALA A 1 92 ? 8.099 2.809 -3.883 1.00 88.00 92 ALA A O 1
ATOM 732 N N . GLU A 1 93 ? 9.479 2.561 -5.620 1.00 85.94 93 GLU A N 1
ATOM 733 C CA . GLU A 1 93 ? 10.665 3.076 -4.929 1.00 85.94 93 GLU A CA 1
ATOM 734 C C . GLU A 1 93 ? 10.548 4.568 -4.580 1.00 85.94 93 GLU A C 1
ATOM 736 O O . GLU A 1 93 ? 10.944 5.013 -3.491 1.00 85.94 93 GLU A O 1
ATOM 741 N N . GLY A 1 94 ? 9.963 5.357 -5.482 1.00 82.38 94 GLY A N 1
ATOM 742 C CA . GLY A 1 94 ? 9.686 6.773 -5.265 1.00 82.38 94 GLY A CA 1
ATOM 743 C C . GLY A 1 94 ? 8.715 6.992 -4.106 1.00 82.38 94 GLY A C 1
ATOM 744 O O . GLY A 1 94 ? 8.977 7.814 -3.223 1.00 82.38 94 GLY A O 1
ATOM 745 N N . ALA A 1 95 ? 7.632 6.215 -4.073 1.00 78.56 95 ALA A N 1
ATOM 746 C CA . ALA A 1 95 ? 6.583 6.313 -3.065 1.00 78.56 95 ALA A CA 1
ATOM 747 C C . ALA A 1 95 ? 6.991 5.744 -1.707 1.00 78.56 95 ALA A C 1
ATOM 749 O O . ALA A 1 95 ? 6.756 6.360 -0.665 1.00 78.56 95 ALA A O 1
ATOM 750 N N . PHE A 1 96 ? 7.590 4.557 -1.722 1.00 79.38 96 PHE A N 1
ATOM 751 C CA . PHE A 1 96 ? 7.720 3.712 -0.542 1.00 79.38 96 PHE A CA 1
ATOM 752 C C . PHE A 1 96 ? 9.165 3.510 -0.111 1.00 79.38 96 PHE A C 1
ATOM 754 O O . PHE A 1 96 ? 9.388 3.174 1.042 1.00 79.38 96 PHE A O 1
ATOM 761 N N . GLY A 1 97 ? 10.140 3.827 -0.961 1.00 76.56 97 GLY A N 1
ATOM 762 C CA . GLY A 1 97 ? 11.560 3.635 -0.677 1.00 76.56 97 GLY A CA 1
ATOM 763 C C . GLY A 1 97 ? 12.148 2.396 -1.361 1.00 76.56 97 GLY A C 1
ATOM 764 O O . GLY A 1 97 ? 11.404 1.536 -1.847 1.00 76.56 97 GLY A O 1
ATOM 765 N N . PRO A 1 98 ? 13.488 2.320 -1.438 1.00 72.56 98 PRO A N 1
ATOM 766 C CA . PRO A 1 98 ? 14.188 1.216 -2.084 1.00 72.56 98 PRO A CA 1
ATOM 767 C C . PRO A 1 98 ? 14.010 -0.094 -1.302 1.00 72.56 98 PRO A C 1
ATOM 769 O O . PRO A 1 98 ? 14.053 -0.104 -0.071 1.00 72.56 98 PRO A O 1
ATOM 772 N N . SER A 1 99 ? 13.837 -1.199 -2.032 1.00 61.56 99 SER A N 1
ATOM 773 C CA . SER A 1 99 ? 13.848 -2.575 -1.505 1.00 61.56 99 SER A CA 1
ATOM 774 C C . SER A 1 99 ? 12.952 -2.820 -0.284 1.00 61.56 99 SER A C 1
ATOM 776 O O . SER A 1 99 ? 13.390 -3.407 0.700 1.00 61.56 99 SER A O 1
ATOM 778 N N . GLY A 1 100 ? 11.703 -2.347 -0.314 1.00 55.16 100 GL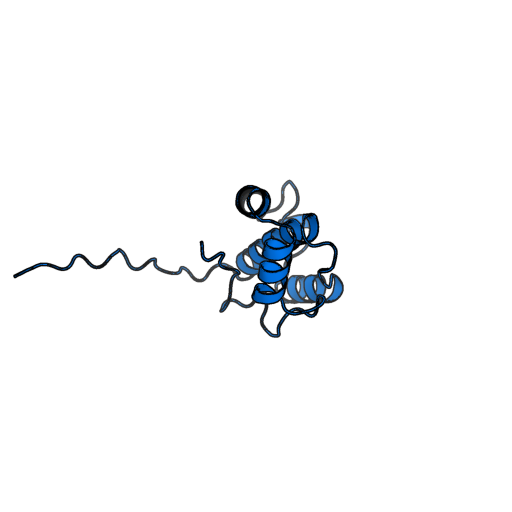Y A N 1
ATOM 779 C CA . GLY A 1 100 ? 10.729 -2.631 0.746 1.00 55.16 100 GLY A CA 1
ATOM 780 C C . GLY A 1 100 ? 10.973 -1.964 2.091 1.00 55.16 100 GLY A C 1
ATOM 781 O O . GLY A 1 100 ? 10.117 -2.064 2.968 1.00 55.16 100 GLY A O 1
ATOM 782 N N . HIS A 1 101 ? 12.075 -1.225 2.244 1.00 54.81 101 HIS A N 1
ATOM 783 C CA . HIS A 1 101 ? 12.287 -0.348 3.382 1.00 54.81 101 HIS A CA 1
ATOM 784 C C . HIS A 1 101 ? 11.407 0.880 3.216 1.00 54.81 101 HIS A C 1
ATOM 786 O O . HIS A 1 101 ? 11.778 1.892 2.615 1.00 54.81 101 HIS A O 1
ATOM 792 N N . ILE A 1 102 ? 10.207 0.733 3.754 1.00 59.97 102 ILE A N 1
ATOM 793 C CA . ILE A 1 102 ? 9.220 1.776 3.909 1.00 59.97 102 ILE A CA 1
ATOM 794 C C . ILE A 1 102 ? 9.899 3.040 4.457 1.00 59.97 102 ILE A C 1
ATOM 796 O O . ILE A 1 102 ? 10.528 3.055 5.519 1.00 59.97 102 ILE A O 1
ATOM 800 N N . ARG A 1 103 ? 9.792 4.148 3.717 1.00 63.00 103 ARG A N 1
ATOM 801 C CA . ARG A 1 103 ? 10.345 5.437 4.153 1.00 63.00 103 ARG A CA 1
ATOM 802 C C . ARG A 1 103 ? 9.766 5.827 5.513 1.00 63.00 103 ARG A C 1
ATOM 804 O O . ARG A 1 103 ? 8.559 5.752 5.750 1.00 63.00 103 ARG A O 1
ATOM 811 N N . LYS A 1 104 ? 10.615 6.381 6.385 1.00 58.75 104 LYS A N 1
ATOM 812 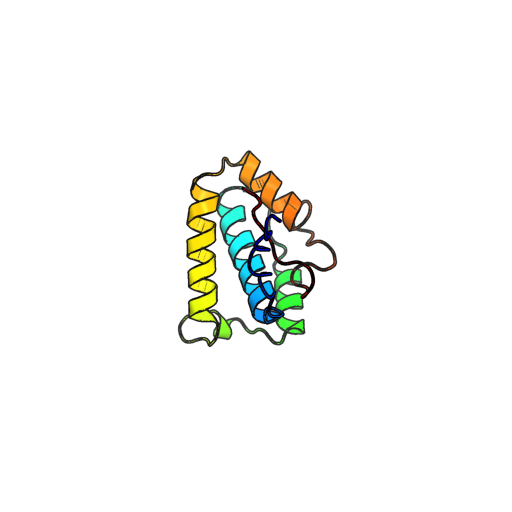C CA . LYS A 1 104 ? 10.192 6.954 7.671 1.00 58.75 104 LYS A CA 1
ATOM 813 C C . LYS A 1 104 ? 9.068 7.980 7.449 1.00 58.75 104 LYS A C 1
ATOM 815 O O . LYS A 1 104 ? 9.298 9.039 6.869 1.00 58.75 104 LYS A O 1
ATOM 820 N N . GLY A 1 105 ? 7.861 7.673 7.931 1.00 59.16 105 GLY A N 1
ATOM 821 C CA . GLY A 1 105 ? 6.672 8.526 7.776 1.00 59.16 105 GLY A CA 1
ATOM 822 C C . GLY A 1 105 ? 5.708 8.130 6.649 1.00 59.16 105 GLY A C 1
ATOM 823 O O . GLY A 1 105 ? 4.763 8.879 6.393 1.00 59.16 105 GLY A O 1
ATOM 824 N N . TRP A 1 106 ? 5.906 6.982 6.002 1.00 63.53 106 TRP A N 1
ATOM 825 C CA . TRP A 1 106 ? 4.882 6.309 5.196 1.00 63.53 106 TRP A CA 1
ATOM 826 C C . TRP A 1 106 ? 3.597 6.077 6.003 1.00 63.53 106 TRP A C 1
ATOM 828 O O . TRP A 1 106 ? 3.672 5.844 7.213 1.00 63.53 106 TRP A O 1
ATOM 838 N N . MET A 1 107 ? 2.427 6.204 5.365 1.00 62.88 107 MET A N 1
ATOM 839 C CA . MET A 1 107 ? 1.108 6.154 6.015 1.00 62.88 107 MET A CA 1
ATOM 840 C C . MET A 1 107 ? 0.887 7.197 7.128 1.00 62.88 107 MET A C 1
ATOM 842 O O . MET A 1 107 ? -0.057 7.099 7.916 1.00 62.88 107 MET A O 1
ATOM 846 N N . SER A 1 108 ? 1.739 8.224 7.221 1.00 59.91 108 SER A N 1
ATOM 847 C CA . SER A 1 108 ? 1.503 9.344 8.133 1.00 59.91 108 SER A CA 1
ATOM 848 C C . SER A 1 108 ? 0.520 10.334 7.512 1.00 59.91 108 SER A C 1
ATOM 850 O O . SER A 1 108 ? 0.520 10.560 6.304 1.00 59.91 108 SER A O 1
ATOM 852 N N . ARG A 1 109 ? -0.271 11.023 8.350 1.00 52.22 109 ARG A N 1
ATOM 853 C CA . ARG A 1 109 ? -1.272 12.026 7.916 1.00 52.22 109 ARG A CA 1
ATOM 854 C C . ARG A 1 109 ? -0.732 13.123 6.981 1.00 52.22 109 ARG A C 1
ATOM 856 O O . ARG A 1 109 ? -1.518 13.879 6.426 1.00 52.22 109 ARG A O 1
ATOM 863 N N . LYS A 1 110 ? 0.593 13.262 6.855 1.00 47.62 110 LYS A N 1
ATOM 864 C CA . LYS A 1 110 ? 1.264 14.306 6.073 1.00 47.62 110 LYS A CA 1
ATOM 865 C C . LYS A 1 110 ? 1.618 13.887 4.642 1.00 47.62 110 LYS A C 1
ATOM 867 O O . LYS A 1 110 ? 1.960 14.767 3.859 1.00 47.62 110 LYS A O 1
ATOM 872 N N . ARG A 1 111 ? 1.595 12.593 4.299 1.00 53.44 111 ARG A N 1
ATOM 873 C CA . ARG A 1 111 ? 1.960 12.098 2.960 1.00 53.44 111 ARG A CA 1
ATOM 874 C C . ARG A 1 111 ? 1.111 10.882 2.610 1.00 53.44 111 ARG A C 1
ATOM 876 O O . ARG A 1 111 ? 1.364 9.805 3.127 1.00 53.44 111 ARG A O 1
ATOM 883 N N . ALA A 1 112 ? 0.120 11.086 1.749 1.00 55.69 112 ALA A N 1
ATOM 884 C CA . ALA A 1 112 ? -0.509 10.003 1.002 1.00 55.69 112 ALA A CA 1
ATOM 885 C C . ALA A 1 112 ? 0.243 9.829 -0.321 1.00 55.69 112 ALA A C 1
ATOM 887 O O . ALA A 1 112 ? 0.752 10.815 -0.868 1.00 55.69 112 ALA A O 1
ATOM 888 N N . PHE A 1 113 ? 0.290 8.609 -0.846 1.00 58.75 113 PHE A N 1
ATOM 889 C CA . PHE A 1 113 ? 0.765 8.370 -2.198 1.00 58.75 113 PHE A CA 1
ATOM 890 C C . PHE A 1 113 ? -0.075 9.169 -3.205 1.00 58.75 113 PHE A C 1
ATOM 892 O O . PHE A 1 113 ? -1.305 9.109 -3.225 1.00 58.75 113 PHE A O 1
ATOM 899 N N . GLN A 1 114 ? 0.607 9.951 -4.038 1.00 58.06 114 GLN A N 1
ATOM 900 C CA . GLN A 1 114 ? 0.009 10.695 -5.137 1.00 58.06 114 GLN A CA 1
ATOM 901 C C . GLN A 1 114 ? 0.695 10.237 -6.418 1.00 58.06 114 GLN A C 1
ATOM 903 O O . GLN A 1 114 ? 1.883 10.486 -6.608 1.00 58.06 114 GLN A O 1
ATOM 908 N N . CYS A 1 115 ? -0.043 9.563 -7.299 1.00 44.62 115 CYS A N 1
ATOM 909 C CA . CYS A 1 115 ? 0.413 9.394 -8.671 1.00 44.62 115 CYS A CA 1
ATOM 910 C C . CYS A 1 115 ? 0.341 10.762 -9.351 1.00 44.62 115 CYS A C 1
ATOM 912 O O . CYS A 1 115 ? -0.757 11.260 -9.602 1.00 44.62 115 CYS A O 1
ATOM 914 N N . THR A 1 116 ? 1.485 11.373 -9.639 1.00 44.31 116 THR A N 1
ATOM 915 C CA . THR A 1 116 ? 1.547 12.444 -10.634 1.00 44.31 116 THR A CA 1
ATOM 916 C C . THR A 1 116 ? 1.503 11.790 -12.008 1.00 44.31 116 THR A C 1
ATOM 918 O O . THR A 1 116 ? 2.357 10.959 -12.318 1.00 44.31 116 THR A O 1
ATOM 921 N N . SER A 1 117 ? 0.455 12.105 -12.766 1.00 37.28 117 SER A N 1
ATOM 922 C CA . SER A 1 117 ? 0.311 11.775 -14.188 1.00 37.28 117 SER A CA 1
ATOM 923 C C . SER A 1 117 ? 1.403 12.412 -15.030 1.00 37.28 117 SER A C 1
ATOM 925 O O . SER A 1 117 ? 1.684 13.600 -14.746 1.00 37.28 117 SER A O 1
#

Radius of gyration: 15.83 Å; chains: 1; bounding box: 32×52×34 Å

pLDDT: mean 77.88, std 18.92, range [35.19, 95.56]